Protein AF-A0A1B6H0F7-F1 (afdb_monomer_lite)

Radius of gyration: 14.83 Å; chains: 1; bounding box: 33×36×34 Å

Foldseek 3Di:
DVLPPCVPDDAAVQLVCVVVVHAAEDADQAACLAPVNLVNFDRDPDSQLQAPVSLVPDPDPVSPPCVPPHGSLCRLLPHPPNVRHPYYYYDDLLRQADQDDDPDNVDGHPYPVRGRSVVSNVVSVVVVD

Sequence (129 aa):
ENMKNESYHTSSILKWAQDAGKGTGIISTCTITDASPAATYAHSAYRKWQTDWDIKNDNHPRAINATGVKDIASQLIENSPGTEFKVILGGGWNAFLPNITHDDPTMKGGRSDGRDLIQEWKRSKENIN

Secondary structure (DSSP, 8-state):
-GGG-GGG----HHHHHHHTT---EEEEEEETTSHHHHTTT---S-TT--SHHHHHT--SGGGTT-TTPPPHHHHHHHSTTGGG-SEEEEE-GGGGSB----SSTT----BSS---HHHHHHHHHHTT-

pLDDT: mean 92.71, std 8.74, range [45.06, 98.56]

InterPro domains:
  IPR001952 Alkaline phosphatase [PF00245] (8-124)
  IPR001952 Alkaline phosphatase [PTHR11596] (6-127)
  IPR017850 Alkaline-phosphatase-like, core domain superfamily [G3DSA:3.40.720.10] (1-129)
  IPR017850 Alkaline-phosphatase-like, core domain superfamily [SSF53649] (7-124)

Structure (mmCIF, N/CA/C/O backbone):
data_AF-A0A1B6H0F7-F1
#
_entry.id   AF-A0A1B6H0F7-F1
#
loop_
_atom_site.group_PDB
_atom_site.id
_atom_site.type_symbol
_atom_site.label_atom_id
_atom_site.label_alt_id
_atom_site.label_comp_id
_atom_site.label_asym_id
_atom_site.label_entity_id
_atom_site.label_seq_id
_atom_site.pdbx_PDB_ins_code
_atom_site.Cartn_x
_atom_site.Cartn_y
_atom_site.Cartn_z
_atom_site.occupancy
_atom_site.B_iso_or_equiv
_atom_site.auth_seq_id
_atom_site.auth_comp_id
_atom_site.auth_asym_id
_atom_site.auth_atom_id
_atom_site.pdbx_PDB_model_num
ATOM 1 N N . GLU A 1 1 ? -8.157 -13.603 -14.241 1.00 57.03 1 GLU A N 1
ATOM 2 C CA . GLU A 1 1 ? -9.541 -13.993 -13.868 1.00 57.03 1 GLU A CA 1
ATOM 3 C C . GLU A 1 1 ? -9.680 -14.353 -12.392 1.00 57.03 1 GLU A C 1
ATOM 5 O O . GLU A 1 1 ? -10.411 -13.655 -11.707 1.00 57.03 1 GLU A O 1
ATOM 10 N N . ASN A 1 2 ? -8.928 -15.328 -11.863 1.00 75.62 2 ASN A N 1
ATOM 11 C CA . ASN A 1 2 ? -9.084 -15.796 -10.471 1.00 75.62 2 ASN A CA 1
ATOM 12 C C . ASN A 1 2 ? -9.043 -14.701 -9.396 1.00 75.62 2 ASN A C 1
ATOM 14 O O . ASN A 1 2 ? -9.866 -14.716 -8.494 1.00 75.62 2 ASN A O 1
ATOM 18 N N . MET A 1 3 ? -8.136 -13.724 -9.494 1.00 86.38 3 MET A N 1
ATOM 19 C CA . MET A 1 3 ? -8.036 -12.669 -8.478 1.00 86.38 3 MET A CA 1
ATOM 20 C C . MET A 1 3 ? -9.278 -11.763 -8.416 1.00 86.38 3 MET A C 1
ATOM 22 O O . MET A 1 3 ? -9.555 -11.188 -7.372 1.00 86.38 3 MET A O 1
ATOM 26 N N . LYS A 1 4 ? -10.040 -11.638 -9.507 1.00 85.56 4 LYS A N 1
ATOM 27 C CA . LYS A 1 4 ? -11.274 -10.839 -9.525 1.00 85.56 4 LYS A CA 1
ATOM 28 C C . LYS A 1 4 ? -12.471 -11.581 -8.939 1.00 85.56 4 LYS A C 1
ATOM 30 O O . LYS A 1 4 ? -13.485 -10.955 -8.667 1.00 85.56 4 LYS A O 1
ATOM 35 N N . ASN A 1 5 ? -12.379 -12.903 -8.808 1.00 90.19 5 ASN A N 1
ATOM 36 C CA . ASN A 1 5 ? -13.464 -13.691 -8.260 1.00 90.19 5 ASN A CA 1
ATOM 37 C C . ASN A 1 5 ? -13.436 -13.609 -6.729 1.00 90.19 5 ASN A C 1
ATOM 39 O O . ASN A 1 5 ? -12.594 -14.232 -6.080 1.00 90.19 5 ASN A O 1
ATOM 43 N N . GLU A 1 6 ? -14.382 -12.861 -6.168 1.00 91.06 6 GLU A N 1
ATOM 44 C CA . GLU A 1 6 ? -14.528 -12.659 -4.725 1.00 91.06 6 GLU A CA 1
ATOM 45 C C . GLU A 1 6 ? -14.795 -13.966 -3.964 1.00 91.06 6 GLU A C 1
ATOM 47 O O . GLU A 1 6 ? -14.452 -14.064 -2.790 1.00 91.06 6 GLU A O 1
ATOM 52 N N . SER A 1 7 ? -15.303 -15.022 -4.621 1.00 94.50 7 SER A N 1
ATOM 53 C CA . SER A 1 7 ? -15.498 -16.329 -3.972 1.00 94.50 7 SER A CA 1
ATOM 54 C C . SER A 1 7 ? -14.189 -16.984 -3.517 1.00 94.50 7 SER A C 1
ATOM 56 O O . SER A 1 7 ? -14.218 -17.935 -2.740 1.00 94.50 7 SER A O 1
ATOM 58 N N . TYR A 1 8 ? -13.043 -16.528 -4.034 1.00 93.56 8 TYR A N 1
ATOM 59 C CA . TYR A 1 8 ? -11.715 -16.993 -3.630 1.00 93.56 8 TYR A CA 1
ATOM 60 C C . TYR A 1 8 ? -11.044 -16.071 -2.605 1.00 93.56 8 TYR A C 1
ATOM 62 O O . TYR A 1 8 ? -9.928 -16.357 -2.169 1.00 93.56 8 TYR A O 1
ATOM 70 N N . HIS A 1 9 ? -11.675 -14.955 -2.235 1.00 95.38 9 HIS A N 1
ATOM 71 C CA . HIS A 1 9 ? -11.116 -14.019 -1.266 1.00 95.38 9 HIS A CA 1
ATOM 72 C C . HIS A 1 9 ? -11.354 -14.516 0.157 1.00 95.38 9 HIS A C 1
ATOM 74 O O . HIS A 1 9 ? -12.430 -14.989 0.513 1.00 95.38 9 HIS A O 1
ATOM 80 N N . THR A 1 10 ? -10.332 -14.382 0.995 1.00 96.56 10 THR A N 1
ATOM 81 C CA . THR A 1 10 ? -10.410 -14.676 2.428 1.00 96.56 10 THR A CA 1
ATOM 82 C C . THR A 1 10 ? -10.423 -13.378 3.213 1.00 96.56 10 THR A C 1
ATOM 84 O O . THR A 1 10 ? -9.578 -12.518 2.975 1.00 96.56 10 THR A O 1
ATOM 87 N N . SER A 1 11 ? -11.314 -13.238 4.188 1.00 96.50 11 SER A N 1
ATOM 88 C CA . SER A 1 11 ? -11.370 -12.034 5.021 1.00 96.50 11 SER A CA 1
ATOM 89 C C . SER A 1 11 ? -10.221 -11.970 6.031 1.00 96.50 11 SER A C 1
ATOM 91 O O . SER A 1 11 ? -9.840 -12.979 6.624 1.00 96.50 11 SER A O 1
ATOM 93 N N . SER A 1 12 ? -9.697 -10.766 6.267 1.00 97.94 12 SER A N 1
ATOM 94 C CA . SER A 1 12 ? -8.741 -10.508 7.345 1.00 97.94 12 SER A CA 1
ATOM 95 C C . SER A 1 12 ? -9.457 -10.239 8.674 1.00 97.94 12 SER A C 1
ATOM 97 O O . SER A 1 12 ? -10.620 -9.831 8.707 1.00 97.94 12 SER A O 1
ATOM 99 N N . ILE A 1 13 ? -8.735 -10.369 9.790 1.00 98.19 13 ILE A N 1
ATOM 100 C CA . ILE A 1 13 ? -9.262 -9.982 11.108 1.00 98.19 13 ILE A CA 1
ATOM 101 C C . ILE A 1 13 ? -9.600 -8.485 11.189 1.00 98.19 13 ILE A C 1
ATOM 103 O O . ILE A 1 13 ? -10.515 -8.098 11.911 1.00 98.19 13 ILE A O 1
ATOM 107 N N . LEU A 1 14 ? -8.898 -7.633 10.431 1.00 98.31 14 LEU A N 1
ATOM 108 C CA . LEU A 1 14 ? -9.183 -6.199 10.389 1.00 98.31 14 LEU A CA 1
ATOM 109 C C . LEU A 1 14 ? -10.494 -5.915 9.648 1.00 98.31 14 LEU A C 1
ATOM 111 O O . LEU A 1 14 ? -11.244 -5.045 10.084 1.00 98.31 14 LEU A O 1
ATOM 115 N N . LYS A 1 15 ? -10.830 -6.702 8.618 1.00 98.19 15 LYS A N 1
ATOM 116 C CA . LYS A 1 15 ? -12.161 -6.647 8.002 1.00 98.19 15 LYS A CA 1
ATOM 117 C C . LYS A 1 15 ? -13.253 -7.021 9.003 1.00 98.19 15 LYS A C 1
ATOM 119 O O . LYS A 1 15 ? -14.205 -6.268 9.163 1.00 98.19 15 LYS A O 1
ATOM 124 N N . TRP A 1 16 ? -13.078 -8.111 9.752 1.00 98.56 16 TRP A N 1
ATOM 125 C CA . TRP A 1 16 ? -14.041 -8.500 10.792 1.00 98.56 16 TRP A CA 1
ATOM 126 C C . TRP A 1 16 ? -14.173 -7.459 11.908 1.00 98.56 16 TRP A C 1
ATOM 128 O O . TRP A 1 16 ? -15.264 -7.237 12.427 1.00 98.56 16 TRP A O 1
ATOM 138 N N . ALA A 1 17 ? -13.078 -6.796 12.281 1.00 98.50 17 ALA A N 1
ATOM 139 C CA . ALA A 1 17 ? -13.113 -5.723 13.266 1.00 98.50 17 ALA A CA 1
ATOM 140 C C . ALA A 1 17 ? -13.925 -4.515 12.766 1.00 98.50 17 ALA A C 1
ATOM 142 O O . ALA A 1 17 ? -14.722 -3.975 13.533 1.00 98.50 17 ALA A O 1
ATOM 143 N N . GLN A 1 18 ? -13.771 -4.124 11.497 1.00 98.00 18 GLN A N 1
ATOM 144 C CA . GLN A 1 18 ? -14.581 -3.067 10.880 1.00 98.00 18 GLN A CA 1
ATOM 145 C C . GLN A 1 18 ? -16.056 -3.454 10.773 1.00 98.00 18 GLN A C 1
ATOM 147 O O . GLN A 1 18 ? -16.909 -2.651 11.139 1.00 98.00 18 GLN A O 1
ATOM 152 N N . ASP A 1 19 ? -16.354 -4.700 10.393 1.00 97.44 19 ASP A N 1
ATOM 153 C CA . ASP A 1 19 ? -17.728 -5.225 10.354 1.00 97.44 19 ASP A CA 1
ATOM 154 C C . ASP A 1 19 ? -18.400 -5.193 11.736 1.00 97.44 19 ASP A C 1
ATOM 156 O O . ASP A 1 19 ? -19.612 -5.025 11.848 1.00 97.44 19 ASP A O 1
ATOM 160 N N . ALA A 1 20 ? -17.604 -5.286 12.804 1.00 98.31 20 ALA A N 1
ATOM 161 C CA . ALA A 1 20 ? -18.039 -5.121 14.188 1.00 98.31 20 ALA A CA 1
ATOM 162 C C . ALA A 1 20 ? -18.013 -3.656 14.689 1.00 98.31 20 ALA A C 1
ATOM 164 O O . ALA A 1 20 ? -18.111 -3.422 15.897 1.00 98.31 20 ALA A O 1
ATOM 165 N N . GLY A 1 21 ? -17.830 -2.671 13.804 1.00 97.56 21 GLY A N 1
ATOM 166 C CA . GLY A 1 21 ? -17.816 -1.239 14.126 1.00 97.56 21 GLY A CA 1
ATOM 167 C C . GLY A 1 21 ? -16.560 -0.748 14.857 1.00 97.56 21 GLY A C 1
ATOM 168 O O . GLY A 1 21 ? -16.604 0.286 15.525 1.00 97.56 21 GLY A O 1
ATOM 169 N N . LYS A 1 22 ? -15.438 -1.480 14.794 1.00 98.31 22 LYS A N 1
ATOM 170 C CA . LYS A 1 22 ? -14.194 -1.126 15.501 1.00 98.31 22 LYS A CA 1
ATOM 171 C C . LYS A 1 22 ? -13.246 -0.302 14.630 1.00 98.31 22 LYS A C 1
ATOM 173 O O . LYS A 1 22 ? -13.121 -0.509 13.425 1.00 98.31 22 LYS A O 1
ATOM 178 N N . GLY A 1 23 ? -12.497 0.589 15.280 1.00 97.62 23 GLY A N 1
ATOM 179 C CA . GLY A 1 23 ? -11.365 1.278 14.663 1.00 97.62 23 GLY A CA 1
ATOM 180 C C . GLY A 1 23 ? -10.238 0.303 14.319 1.00 97.62 23 GLY A C 1
ATOM 181 O O . GLY A 1 23 ? -9.925 -0.601 15.091 1.00 97.62 23 GLY A O 1
ATOM 182 N N . THR A 1 24 ? -9.627 0.496 13.156 1.00 98.44 24 THR A N 1
ATOM 183 C CA . THR A 1 24 ? -8.588 -0.384 12.607 1.00 98.44 24 THR A CA 1
ATOM 184 C C . THR A 1 24 ? -7.459 0.428 11.989 1.00 98.44 24 THR A C 1
ATOM 186 O O . THR A 1 24 ? -7.651 1.574 11.580 1.00 98.44 24 THR A O 1
ATOM 189 N N . GLY A 1 25 ? -6.268 -0.158 11.933 1.00 98.06 25 GLY A N 1
ATOM 190 C CA . GLY A 1 25 ? -5.101 0.466 11.330 1.00 98.06 25 GLY A CA 1
ATOM 191 C C . GLY A 1 25 ? -3.912 -0.480 11.273 1.00 98.06 25 GLY A C 1
ATOM 192 O O . GLY A 1 25 ? -3.915 -1.538 11.905 1.00 98.06 25 GLY A O 1
ATOM 193 N N . ILE A 1 26 ? -2.903 -0.082 10.507 1.00 98.19 26 ILE A N 1
ATOM 194 C CA . ILE A 1 26 ? -1.677 -0.846 10.289 1.00 98.19 26 ILE A CA 1
ATOM 195 C C . ILE A 1 26 ? -0.450 0.025 10.540 1.00 98.19 26 ILE A C 1
ATOM 197 O O . ILE A 1 26 ? -0.403 1.194 10.153 1.00 98.19 26 ILE A O 1
ATOM 201 N N . ILE A 1 27 ? 0.551 -0.566 11.190 1.00 98.31 27 ILE A N 1
ATOM 202 C CA . ILE A 1 27 ? 1.855 0.047 11.439 1.00 98.31 27 ILE A CA 1
ATOM 203 C C . ILE A 1 27 ? 2.926 -0.980 11.075 1.00 98.31 27 ILE A C 1
ATOM 205 O O . ILE A 1 27 ? 2.848 -2.133 11.502 1.00 98.31 27 ILE A O 1
ATOM 209 N N . SER A 1 28 ? 3.913 -0.585 10.278 1.00 97.38 28 SER A N 1
ATOM 210 C CA . SER A 1 28 ? 5.022 -1.451 9.879 1.00 97.38 28 SER A CA 1
ATOM 211 C C . SER A 1 28 ? 6.312 -0.657 9.705 1.00 97.38 28 SER A C 1
ATOM 213 O O . SER A 1 28 ? 6.288 0.521 9.364 1.00 97.38 28 SER A O 1
ATOM 215 N N . THR A 1 29 ? 7.453 -1.315 9.900 1.00 97.62 29 THR A N 1
ATOM 216 C CA . THR A 1 29 ? 8.768 -0.789 9.506 1.00 97.62 29 THR A CA 1
ATOM 217 C C . THR A 1 29 ? 9.068 -1.022 8.022 1.00 97.62 29 THR A C 1
ATOM 219 O O . THR A 1 29 ? 9.984 -0.412 7.476 1.00 97.62 29 THR A O 1
ATOM 222 N N . CYS A 1 30 ? 8.304 -1.895 7.358 1.00 95.50 30 CYS A N 1
ATOM 223 C CA . CYS A 1 30 ? 8.413 -2.187 5.932 1.00 95.50 30 CYS A CA 1
ATOM 224 C C . CYS A 1 30 ? 7.563 -1.217 5.096 1.00 95.50 30 CYS A C 1
ATOM 226 O O . CYS A 1 30 ? 6.929 -0.292 5.614 1.00 95.50 30 CYS A O 1
ATOM 228 N N . THR A 1 31 ? 7.520 -1.439 3.780 1.00 96.94 31 THR A N 1
ATOM 229 C CA . THR A 1 31 ? 6.528 -0.777 2.931 1.00 96.94 31 THR A CA 1
ATOM 230 C C . THR A 1 31 ? 5.124 -1.258 3.296 1.00 96.94 31 THR A C 1
ATOM 232 O O . THR A 1 31 ? 4.910 -2.443 3.548 1.00 96.94 31 THR A O 1
ATOM 235 N N . ILE A 1 32 ? 4.144 -0.354 3.315 1.00 98.06 32 ILE A N 1
ATOM 236 C CA . ILE A 1 32 ? 2.744 -0.706 3.627 1.00 98.06 32 ILE A CA 1
ATOM 237 C C . ILE A 1 32 ? 2.122 -1.655 2.584 1.00 98.06 32 ILE A C 1
ATOM 239 O O . ILE A 1 32 ? 1.153 -2.364 2.861 1.00 98.06 32 ILE A O 1
ATOM 243 N N . THR A 1 33 ? 2.705 -1.703 1.391 1.00 98.31 33 THR A N 1
ATOM 244 C CA . THR A 1 33 ? 2.354 -2.611 0.296 1.00 98.31 33 THR A CA 1
ATOM 245 C C . THR A 1 33 ? 3.085 -3.955 0.356 1.00 98.31 33 THR A C 1
ATOM 247 O O . THR A 1 33 ? 2.846 -4.807 -0.499 1.00 98.31 33 THR A O 1
ATOM 250 N N . ASP A 1 34 ? 3.981 -4.177 1.327 1.00 98.06 34 ASP A N 1
ATOM 251 C CA . ASP A 1 34 ? 4.635 -5.476 1.493 1.00 98.06 34 ASP A CA 1
ATOM 252 C C . ASP A 1 34 ? 3.648 -6.545 1.986 1.00 98.06 34 ASP A C 1
ATOM 254 O O . ASP A 1 34 ? 2.583 -6.243 2.519 1.00 98.06 34 ASP A O 1
ATOM 258 N N . ALA A 1 35 ? 3.999 -7.822 1.828 1.00 97.94 35 ALA A N 1
ATOM 259 C CA . ALA A 1 35 ? 3.059 -8.925 2.042 1.00 97.94 35 ALA A CA 1
ATOM 260 C C . ALA A 1 35 ? 2.412 -8.947 3.436 1.00 97.94 35 ALA A C 1
ATOM 262 O O . ALA A 1 35 ? 1.216 -9.203 3.535 1.00 97.94 35 ALA A O 1
ATOM 263 N N . SER A 1 36 ? 3.178 -8.680 4.498 1.00 97.75 36 SER A N 1
ATOM 264 C CA . SER A 1 36 ? 2.666 -8.726 5.873 1.00 97.75 36 SER A CA 1
ATOM 265 C C . SER A 1 36 ? 1.584 -7.667 6.140 1.00 97.75 36 SER A C 1
ATOM 267 O O . SER A 1 36 ? 0.493 -8.053 6.559 1.00 97.75 36 SER A O 1
ATOM 269 N N . PRO A 1 37 ? 1.804 -6.359 5.881 1.00 98.25 37 PRO A N 1
ATOM 270 C CA . PRO A 1 37 ? 0.726 -5.375 5.984 1.00 98.25 37 PRO A CA 1
ATOM 271 C C . PRO A 1 37 ? -0.369 -5.587 4.929 1.00 98.25 37 PRO A C 1
ATOM 273 O O . PRO A 1 37 ? -1.548 -5.486 5.268 1.00 98.25 37 PRO A O 1
ATOM 276 N N . ALA A 1 38 ? -0.024 -5.951 3.688 1.00 98.38 38 ALA A N 1
ATOM 277 C CA . ALA A 1 38 ? -0.991 -6.184 2.612 1.00 98.38 38 ALA A CA 1
ATOM 278 C C . ALA A 1 38 ? -1.990 -7.304 2.924 1.00 98.38 38 ALA A C 1
ATOM 280 O O . ALA A 1 38 ? -3.162 -7.173 2.584 1.00 98.38 38 ALA A O 1
ATOM 281 N N . ALA A 1 39 ? -1.581 -8.357 3.637 1.00 97.94 39 ALA A N 1
ATOM 282 C CA . ALA A 1 39 ? -2.467 -9.452 4.049 1.00 97.94 39 ALA A CA 1
ATOM 283 C C . ALA A 1 39 ? -3.665 -8.990 4.899 1.00 97.94 39 ALA A C 1
ATOM 285 O O . ALA A 1 39 ? -4.641 -9.721 5.062 1.00 97.94 39 ALA A O 1
ATOM 286 N N . THR A 1 40 ? -3.608 -7.776 5.449 1.00 98.06 40 THR A N 1
ATOM 287 C CA . THR A 1 40 ? -4.707 -7.214 6.230 1.00 98.06 40 THR A CA 1
ATOM 288 C C . THR A 1 40 ? -5.807 -6.570 5.391 1.00 98.06 40 THR A C 1
ATOM 290 O O . THR A 1 40 ? -6.910 -6.404 5.912 1.00 98.06 40 THR A O 1
ATOM 293 N N . TYR A 1 41 ? -5.544 -6.218 4.128 1.00 98.19 41 TYR A N 1
ATOM 294 C CA . TYR A 1 41 ? -6.491 -5.460 3.301 1.00 98.19 41 TYR A CA 1
ATOM 295 C C . TYR A 1 41 ? -6.578 -5.881 1.832 1.00 98.19 41 TYR A C 1
ATOM 297 O O . TYR A 1 41 ? -7.598 -5.625 1.204 1.00 98.19 41 TYR A O 1
ATOM 305 N N . ALA A 1 42 ? -5.534 -6.482 1.268 1.00 98.12 42 ALA A N 1
ATOM 306 C CA . ALA A 1 42 ? -5.460 -6.788 -0.150 1.00 98.12 42 ALA A CA 1
ATOM 307 C C . ALA A 1 42 ? -5.736 -8.266 -0.431 1.00 98.12 42 ALA A C 1
ATOM 309 O O . ALA A 1 42 ? -5.320 -9.165 0.303 1.00 98.12 42 ALA A O 1
ATOM 310 N N . HIS A 1 43 ? -6.340 -8.516 -1.585 1.00 96.88 43 HIS A N 1
ATOM 311 C CA . HIS A 1 43 ? -6.414 -9.823 -2.215 1.00 96.88 43 HIS A CA 1
ATOM 312 C C . HIS A 1 43 ? -5.549 -9.770 -3.468 1.00 96.88 43 HIS A C 1
ATOM 314 O O . HIS A 1 43 ? -5.850 -9.032 -4.398 1.00 96.88 43 HIS A O 1
ATOM 320 N N . SER A 1 44 ? -4.437 -10.504 -3.500 1.00 95.31 44 SER A N 1
ATOM 321 C CA . SER A 1 44 ? -3.528 -10.503 -4.651 1.00 95.31 44 SER A CA 1
ATOM 322 C C . SER A 1 44 ? -3.029 -11.904 -4.968 1.00 95.31 44 SER A C 1
ATOM 324 O O . SER A 1 44 ? -2.643 -12.651 -4.072 1.00 95.31 44 SER A O 1
ATOM 326 N N . ALA A 1 45 ? -2.991 -12.248 -6.257 1.00 93.94 45 ALA A N 1
ATOM 327 C CA . ALA A 1 45 ? -2.396 -13.499 -6.725 1.00 93.94 45 ALA A CA 1
ATOM 328 C C . ALA A 1 45 ? -0.858 -13.488 -6.650 1.00 93.94 45 ALA A C 1
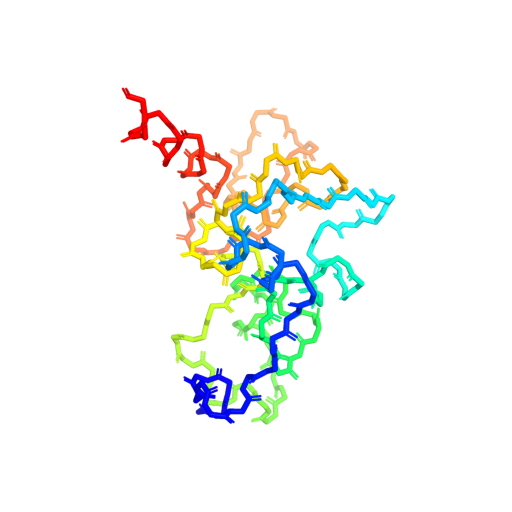ATOM 330 O O . ALA A 1 45 ? -0.228 -14.545 -6.713 1.00 93.94 45 ALA A O 1
ATOM 331 N N . TYR A 1 46 ? -0.236 -12.309 -6.530 1.00 95.75 46 TYR A N 1
ATOM 332 C CA . TYR A 1 46 ? 1.212 -12.181 -6.438 1.00 95.75 46 TYR A CA 1
ATOM 333 C C . TYR A 1 46 ? 1.629 -11.016 -5.540 1.00 95.75 46 TYR A C 1
ATOM 335 O O . TYR A 1 46 ? 1.341 -9.853 -5.812 1.00 95.75 46 TYR A O 1
ATOM 343 N N . ARG A 1 47 ? 2.392 -11.320 -4.482 1.00 97.00 47 ARG A N 1
ATOM 344 C CA . ARG A 1 47 ? 2.808 -10.336 -3.463 1.00 97.00 47 ARG A CA 1
ATOM 345 C C . ARG A 1 47 ? 3.630 -9.155 -3.995 1.00 97.00 47 ARG A C 1
ATOM 347 O O . ARG A 1 47 ? 3.778 -8.168 -3.287 1.00 97.00 47 ARG A O 1
ATOM 354 N N . LYS A 1 48 ? 4.230 -9.273 -5.189 1.00 97.06 48 LYS A N 1
ATOM 355 C CA . LYS A 1 48 ? 5.022 -8.184 -5.786 1.00 97.06 48 LYS A CA 1
ATOM 356 C C . LYS A 1 48 ? 4.201 -7.242 -6.663 1.00 97.06 48 LYS A C 1
ATOM 358 O O . LYS A 1 48 ? 4.770 -6.278 -7.140 1.00 97.06 48 LYS A O 1
ATOM 363 N N . TRP A 1 49 ? 2.905 -7.482 -6.866 1.00 97.44 49 TRP A N 1
ATOM 364 C CA . TRP A 1 49 ? 2.012 -6.534 -7.543 1.00 97.44 49 TRP A CA 1
ATOM 365 C C . TRP A 1 49 ? 1.665 -5.356 -6.622 1.00 97.44 49 TRP A C 1
ATOM 367 O O . TRP A 1 49 ? 0.511 -5.171 -6.239 1.00 97.44 49 TRP A O 1
ATOM 377 N N . GLN A 1 50 ? 2.689 -4.614 -6.193 1.00 97.88 50 GLN A N 1
ATOM 378 C CA . GLN A 1 50 ? 2.549 -3.504 -5.252 1.00 97.88 50 GLN A CA 1
ATOM 379 C C . GLN A 1 50 ? 2.013 -2.245 -5.935 1.00 97.88 50 GLN A C 1
ATOM 381 O O . GLN A 1 50 ? 1.276 -1.491 -5.307 1.00 97.88 50 GLN A O 1
ATOM 386 N N . THR A 1 51 ? 2.341 -2.069 -7.214 1.00 97.75 51 THR A N 1
ATOM 387 C CA . THR A 1 51 ? 1.913 -0.978 -8.096 1.00 97.75 51 THR A CA 1
ATOM 388 C C . THR A 1 51 ? 1.313 -1.510 -9.397 1.00 97.75 51 THR A C 1
ATOM 390 O O . THR A 1 51 ? 1.490 -2.678 -9.756 1.00 97.75 51 THR A O 1
ATOM 393 N N . ASP A 1 52 ? 0.626 -0.645 -10.144 1.00 96.38 52 ASP A N 1
ATOM 394 C CA . ASP A 1 52 ? 0.094 -0.975 -11.469 1.00 96.38 52 ASP A CA 1
ATOM 395 C C . ASP A 1 52 ? 1.215 -1.354 -12.458 1.00 96.38 52 ASP A C 1
ATOM 397 O O . ASP A 1 52 ? 1.045 -2.234 -13.306 1.00 96.38 52 ASP A O 1
ATOM 401 N N . TRP A 1 53 ? 2.387 -0.726 -12.317 1.00 95.62 53 TRP A N 1
ATOM 402 C CA . TRP A 1 53 ? 3.575 -1.025 -13.110 1.00 95.62 53 TRP A CA 1
ATOM 403 C C . TRP A 1 53 ? 4.093 -2.448 -12.870 1.00 95.62 53 TRP A C 1
ATOM 405 O O . TRP A 1 53 ? 4.486 -3.116 -13.828 1.00 95.62 53 TRP A O 1
ATOM 415 N N . ASP A 1 54 ? 4.044 -2.947 -11.631 1.00 96.12 54 ASP A N 1
ATOM 416 C CA . ASP A 1 54 ? 4.466 -4.316 -11.305 1.00 96.12 54 ASP A CA 1
ATOM 417 C C . ASP A 1 54 ? 3.603 -5.372 -12.004 1.00 96.12 54 ASP A C 1
ATOM 419 O O . ASP A 1 54 ? 4.111 -6.416 -12.405 1.00 96.12 54 ASP A O 1
ATOM 423 N N . ILE A 1 55 ? 2.302 -5.103 -12.166 1.00 95.25 55 ILE A N 1
ATOM 424 C CA . ILE A 1 55 ? 1.390 -5.983 -12.910 1.00 95.25 55 ILE A CA 1
ATOM 425 C C . ILE A 1 55 ? 1.714 -5.919 -14.403 1.00 95.25 55 ILE A C 1
ATOM 427 O O . ILE A 1 55 ? 1.853 -6.959 -15.044 1.00 95.25 55 ILE A O 1
ATOM 431 N N . LYS A 1 56 ? 1.861 -4.705 -14.955 1.00 93.44 56 LYS A N 1
ATOM 432 C CA . LYS A 1 56 ? 2.139 -4.484 -16.387 1.00 93.44 56 LYS A CA 1
ATOM 433 C C . LYS A 1 56 ? 3.439 -5.148 -16.849 1.00 93.44 56 LYS A C 1
ATOM 435 O O . LYS A 1 56 ? 3.514 -5.582 -17.992 1.00 93.44 56 LYS A O 1
ATOM 440 N N . ASN A 1 57 ? 4.444 -5.226 -15.976 1.00 94.31 57 ASN A N 1
ATOM 441 C CA . ASN A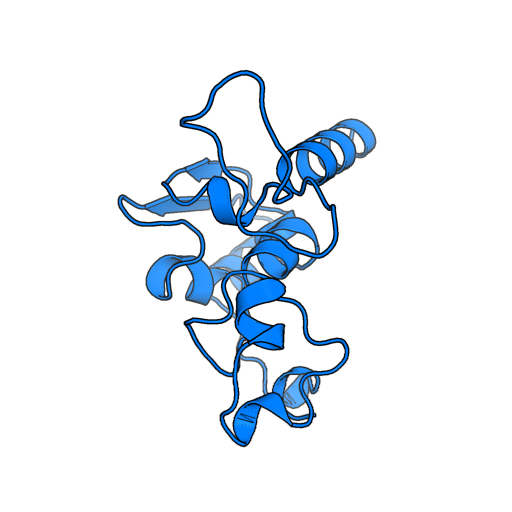 1 57 ? 5.759 -5.793 -16.291 1.00 94.31 57 ASN A CA 1
ATOM 442 C C . ASN A 1 57 ? 5.932 -7.250 -15.833 1.00 94.31 57 ASN A C 1
ATOM 444 O O . ASN A 1 57 ? 7.034 -7.798 -15.915 1.00 94.31 57 ASN A O 1
ATOM 448 N N . ASP A 1 58 ? 4.874 -7.898 -15.343 1.00 94.81 58 ASP A N 1
ATOM 449 C CA . ASP A 1 58 ? 4.936 -9.307 -14.976 1.00 94.81 58 ASP A CA 1
ATOM 450 C C . ASP A 1 58 ? 4.749 -10.203 -16.209 1.00 94.81 58 ASP A C 1
ATOM 452 O O . ASP A 1 58 ? 3.642 -10.405 -16.695 1.00 94.81 58 ASP A O 1
ATOM 456 N N . ASN A 1 59 ? 5.841 -10.792 -16.697 1.00 93.44 59 ASN A N 1
ATOM 457 C CA . ASN A 1 59 ? 5.822 -11.697 -17.854 1.00 93.44 59 ASN A CA 1
ATOM 458 C C . ASN A 1 59 ? 5.440 -13.149 -17.501 1.00 93.44 59 ASN A C 1
ATOM 460 O O . ASN A 1 59 ? 5.496 -14.036 -18.354 1.00 93.44 59 ASN A O 1
ATOM 464 N N . HIS A 1 60 ? 5.102 -13.444 -16.244 1.00 93.38 60 HIS A N 1
ATOM 465 C CA . HIS A 1 60 ? 4.723 -14.794 -15.836 1.00 93.38 60 HIS A CA 1
ATOM 466 C C . HIS A 1 60 ? 3.289 -15.133 -16.287 1.00 93.38 60 HIS A C 1
ATOM 468 O O . HIS A 1 60 ? 2.420 -14.262 -16.247 1.00 93.38 60 HIS A O 1
ATOM 474 N N . PRO A 1 61 ? 2.954 -16.411 -16.571 1.00 90.31 61 PRO A N 1
ATOM 475 C CA . PRO A 1 61 ? 1.603 -16.822 -16.978 1.00 90.31 61 PRO A CA 1
ATOM 476 C C . PRO A 1 61 ? 0.448 -16.368 -16.069 1.00 90.31 61 PRO A C 1
ATOM 478 O O . PRO A 1 61 ? -0.692 -16.245 -16.508 1.00 90.31 61 PRO A O 1
ATOM 481 N N . A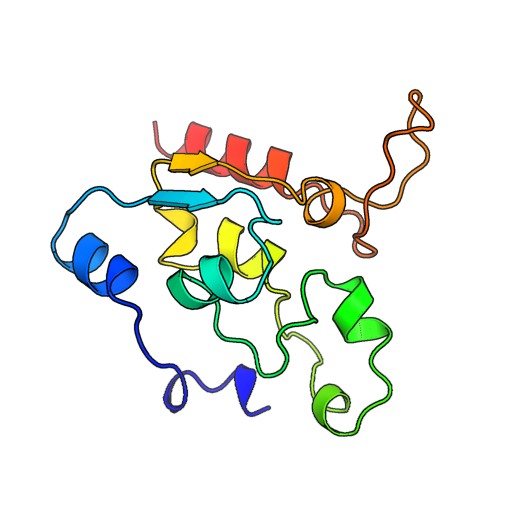RG A 1 62 ? 0.744 -16.062 -14.799 1.00 88.38 62 ARG A N 1
ATOM 482 C CA . ARG A 1 62 ? -0.228 -15.536 -13.822 1.00 88.38 62 ARG A CA 1
ATOM 483 C C . ARG A 1 62 ? -0.772 -14.151 -14.205 1.00 88.38 62 ARG A C 1
ATOM 485 O O . ARG A 1 62 ? -1.867 -13.802 -13.776 1.00 88.38 62 ARG A O 1
ATOM 492 N N . ALA A 1 63 ? -0.019 -13.386 -14.996 1.00 88.88 63 ALA A N 1
ATOM 493 C CA . ALA A 1 63 ? -0.346 -12.027 -15.411 1.00 88.88 63 ALA A CA 1
ATOM 494 C C . ALA A 1 63 ? -1.113 -11.954 -16.744 1.00 88.88 63 ALA A C 1
ATOM 496 O O . ALA A 1 63 ? -1.710 -10.920 -17.030 1.00 88.88 63 ALA A O 1
ATOM 497 N N . ILE A 1 64 ? -1.172 -13.049 -17.522 1.00 84.12 64 ILE A N 1
ATOM 498 C CA . ILE A 1 64 ? -1.825 -13.098 -18.850 1.00 84.12 64 ILE A CA 1
ATOM 499 C C . ILE A 1 64 ? -3.262 -12.552 -18.795 1.00 84.12 64 ILE A C 1
ATOM 501 O O . ILE A 1 64 ? -3.683 -11.820 -19.682 1.00 84.12 64 ILE A O 1
ATOM 505 N N . ASN A 1 65 ? -3.986 -12.842 -17.709 1.00 82.06 65 ASN A N 1
ATOM 506 C CA . ASN A 1 65 ? -5.372 -12.413 -17.496 1.00 82.06 65 ASN A CA 1
ATOM 507 C C . ASN A 1 65 ? -5.513 -11.414 -16.329 1.00 82.06 65 ASN A C 1
ATOM 509 O O . ASN A 1 65 ? -6.500 -11.471 -15.581 1.00 82.06 65 ASN A O 1
ATOM 513 N N . ALA A 1 66 ? -4.510 -10.549 -16.127 1.00 84.31 66 ALA A N 1
ATOM 514 C CA . ALA A 1 66 ? -4.495 -9.518 -15.083 1.00 84.31 66 ALA A CA 1
ATOM 515 C C . ALA A 1 66 ? -5.090 -8.168 -15.533 1.00 84.31 66 ALA A C 1
ATOM 517 O O . ALA A 1 66 ? -5.070 -7.198 -14.781 1.00 84.31 66 ALA A O 1
ATOM 518 N N . THR A 1 67 ? -5.676 -8.076 -16.728 1.00 85.38 67 THR A N 1
ATOM 519 C CA . THR A 1 67 ? -6.384 -6.865 -17.172 1.00 85.38 67 THR A CA 1
ATOM 520 C C . THR A 1 67 ? -7.436 -6.454 -16.145 1.00 85.38 67 THR A C 1
ATOM 522 O O . THR A 1 67 ? -8.287 -7.266 -15.797 1.00 85.38 67 THR A O 1
ATOM 525 N N . GLY A 1 68 ? -7.412 -5.212 -15.652 1.00 85.62 68 GLY A N 1
ATOM 526 C CA . GLY A 1 68 ? -8.375 -4.697 -14.665 1.00 85.62 68 GLY A CA 1
ATOM 527 C C . GLY A 1 68 ? -8.228 -5.261 -13.245 1.00 85.62 68 GLY A C 1
ATOM 528 O O . GLY A 1 68 ? -9.144 -5.119 -12.440 1.00 85.62 68 GLY A O 1
ATOM 529 N N . VAL A 1 69 ? 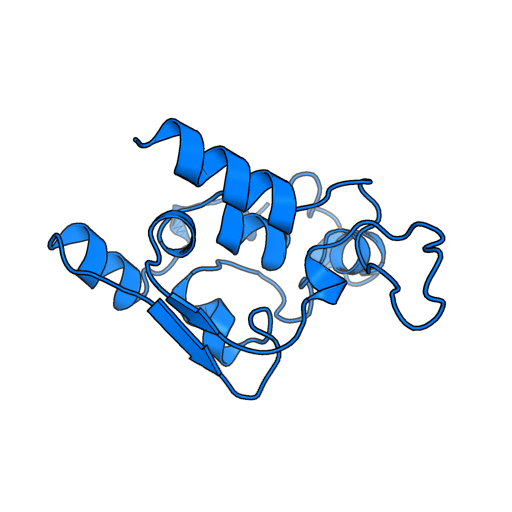-7.127 -5.950 -12.940 1.00 92.75 69 VAL A N 1
ATOM 530 C CA . VAL A 1 69 ? -6.729 -6.270 -11.564 1.00 92.75 69 VAL A CA 1
ATOM 531 C C . VAL A 1 69 ? -6.146 -5.012 -10.913 1.00 92.75 69 VAL A C 1
ATOM 533 O O . VAL A 1 69 ? -5.317 -4.339 -11.518 1.00 92.75 69 VAL A O 1
ATOM 536 N N . LYS A 1 70 ? -6.577 -4.702 -9.684 1.00 95.44 70 LYS A N 1
ATOM 537 C CA . LYS A 1 70 ? -6.014 -3.605 -8.883 1.00 95.44 70 LYS A CA 1
ATOM 538 C C . LYS A 1 70 ? -4.729 -4.055 -8.189 1.00 95.44 70 LYS A C 1
ATOM 540 O O . LYS A 1 70 ? -4.719 -5.109 -7.547 1.00 95.44 70 LYS A O 1
ATOM 545 N N . ASP A 1 71 ? -3.681 -3.243 -8.264 1.00 97.50 71 ASP A N 1
ATOM 546 C CA . ASP A 1 71 ? -2.471 -3.434 -7.464 1.00 97.50 71 ASP A CA 1
ATOM 547 C C . ASP A 1 71 ? -2.730 -3.246 -5.963 1.00 97.50 71 ASP A C 1
ATOM 549 O O . ASP A 1 71 ? -3.764 -2.711 -5.555 1.00 97.50 71 ASP A O 1
ATOM 553 N N . ILE A 1 72 ? -1.799 -3.716 -5.129 1.00 98.50 72 ILE A N 1
ATOM 554 C CA . ILE A 1 72 ? -1.939 -3.664 -3.668 1.00 98.50 72 ILE A CA 1
ATOM 555 C C . ILE A 1 72 ? -2.115 -2.213 -3.185 1.00 98.50 72 ILE A C 1
ATOM 557 O O . ILE A 1 72 ? -2.979 -1.974 -2.342 1.00 98.50 72 ILE A O 1
ATOM 561 N N . ALA A 1 73 ? -1.378 -1.235 -3.727 1.00 98.44 73 ALA A N 1
ATOM 562 C CA . ALA A 1 73 ? -1.533 0.165 -3.324 1.00 98.44 73 ALA A CA 1
ATOM 563 C C . ALA A 1 73 ? -2.932 0.711 -3.655 1.00 98.44 73 ALA A C 1
ATOM 565 O O . ALA A 1 73 ? -3.563 1.333 -2.799 1.00 98.44 73 ALA A O 1
ATOM 566 N N . SER A 1 74 ? -3.463 0.421 -4.846 1.00 98.06 74 SER A N 1
ATOM 567 C CA . SER A 1 74 ? -4.843 0.776 -5.206 1.00 98.06 74 SER A CA 1
ATOM 568 C C . SER A 1 74 ? -5.876 0.120 -4.290 1.00 98.06 74 SER A C 1
ATOM 570 O O . SER A 1 74 ? -6.822 0.779 -3.867 1.00 98.06 74 SER A O 1
ATOM 572 N N . GLN A 1 75 ? -5.702 -1.154 -3.927 1.00 98.12 75 GLN A N 1
ATOM 573 C CA . GLN A 1 75 ? -6.633 -1.834 -3.017 1.00 98.12 75 GLN A CA 1
ATOM 574 C C . GLN A 1 75 ? -6.679 -1.189 -1.626 1.00 98.12 75 GLN A C 1
ATOM 576 O O . GLN A 1 75 ? -7.759 -1.114 -1.047 1.00 98.12 75 GLN A O 1
ATOM 581 N N . LEU A 1 76 ? -5.554 -0.678 -1.110 1.00 98.19 76 LEU A N 1
ATOM 582 C CA . LEU A 1 76 ? -5.524 0.029 0.177 1.00 98.19 76 LEU A CA 1
ATOM 583 C C . LEU A 1 76 ? -6.419 1.276 0.180 1.00 98.19 76 LEU A C 1
ATOM 585 O O . LEU A 1 76 ? -7.066 1.571 1.180 1.00 98.19 76 LEU A O 1
ATOM 589 N N . ILE A 1 77 ? -6.426 2.014 -0.930 1.00 97.31 77 ILE A N 1
ATOM 590 C CA . ILE A 1 77 ? -7.070 3.329 -1.037 1.00 97.31 77 ILE A CA 1
ATOM 591 C C . ILE A 1 77 ? -8.508 3.228 -1.550 1.00 97.31 77 ILE A C 1
ATOM 593 O O . ILE A 1 77 ? -9.307 4.117 -1.273 1.00 97.31 77 ILE A O 1
ATOM 597 N N . GLU A 1 78 ? -8.857 2.152 -2.260 1.00 95.50 78 GLU A N 1
ATOM 598 C CA . GLU A 1 78 ? -10.149 2.021 -2.945 1.00 95.50 78 GLU A CA 1
ATOM 599 C C . GLU A 1 78 ? -11.076 0.940 -2.379 1.00 95.50 78 GLU A C 1
ATOM 601 O O . GLU A 1 78 ? -12.280 1.001 -2.627 1.00 95.50 78 GLU A O 1
ATOM 606 N N . ASN A 1 79 ? -10.556 -0.056 -1.652 1.00 95.19 79 ASN A N 1
ATOM 607 C CA . ASN A 1 79 ? -11.348 -1.196 -1.189 1.00 95.19 79 ASN A CA 1
ATOM 608 C C . ASN A 1 79 ? -11.371 -1.302 0.347 1.00 95.19 79 ASN A C 1
ATOM 610 O O . ASN A 1 79 ? -10.387 -1.008 1.027 1.00 95.19 79 ASN A O 1
ATOM 614 N N . SER A 1 80 ? -12.475 -1.820 0.896 1.00 94.56 80 SER A N 1
ATOM 615 C CA . SER A 1 80 ? -12.532 -2.272 2.293 1.00 94.56 80 SER A CA 1
ATOM 616 C C . SER A 1 80 ? -11.695 -3.554 2.461 1.00 94.56 80 SER A C 1
ATOM 618 O O . SER A 1 80 ? -11.732 -4.411 1.576 1.00 94.56 80 SER A O 1
ATOM 620 N N . PRO A 1 81 ? -10.944 -3.720 3.567 1.00 97.31 81 PRO A N 1
ATOM 621 C CA . PRO A 1 81 ? -10.922 -2.856 4.749 1.00 97.31 81 PRO A CA 1
ATOM 622 C C . PRO A 1 81 ? -9.978 -1.650 4.673 1.00 97.31 81 PRO A C 1
ATOM 624 O O . PRO A 1 81 ? -10.047 -0.770 5.530 1.00 97.31 81 PRO A O 1
ATOM 627 N N . GLY A 1 82 ? -9.106 -1.581 3.665 1.00 96.94 82 GLY A N 1
ATOM 628 C CA . GLY A 1 82 ? -8.097 -0.525 3.541 1.00 96.94 82 GLY A CA 1
ATOM 629 C C . GLY A 1 82 ? -8.692 0.878 3.633 1.00 96.94 82 GLY A C 1
ATOM 630 O O . GLY A 1 82 ? -8.217 1.697 4.421 1.00 96.94 82 GLY A O 1
ATOM 631 N N . THR A 1 83 ? -9.816 1.098 2.942 1.00 95.50 83 THR A N 1
ATOM 632 C CA . THR A 1 83 ? -10.526 2.378 2.898 1.00 95.50 83 THR A CA 1
ATOM 633 C C . THR A 1 83 ? -10.991 2.914 4.233 1.00 95.50 83 THR A C 1
ATOM 635 O O . THR A 1 83 ? -11.184 4.119 4.358 1.00 95.50 83 THR A O 1
ATOM 638 N N . GLU A 1 84 ? -11.158 2.078 5.245 1.00 95.75 84 GLU A N 1
ATOM 639 C CA . GLU A 1 84 ? -11.711 2.498 6.532 1.00 95.75 84 GLU A CA 1
ATOM 640 C C . GLU A 1 84 ? -10.668 2.538 7.651 1.00 95.75 84 GLU A C 1
ATOM 642 O O . GLU A 1 84 ? -10.988 2.905 8.789 1.00 95.75 84 GLU A O 1
ATOM 647 N N . PHE A 1 85 ? -9.405 2.236 7.331 1.00 97.44 85 PHE A N 1
ATOM 648 C CA . PHE A 1 85 ? -8.309 2.373 8.278 1.00 97.44 85 PHE A CA 1
ATOM 649 C C . PHE A 1 85 ? -8.192 3.808 8.788 1.00 97.44 85 PHE A C 1
ATOM 651 O O . PHE A 1 85 ? -8.182 4.784 8.037 1.00 97.44 85 PHE A O 1
ATOM 658 N N . LYS A 1 86 ? -8.089 3.920 10.113 1.00 96.81 86 LYS A N 1
ATOM 659 C CA . LYS A 1 86 ? -7.881 5.178 10.833 1.00 96.81 86 LYS A CA 1
ATOM 660 C C . LYS A 1 86 ? -6.401 5.540 10.917 1.00 96.81 86 LYS A C 1
ATOM 662 O O . LYS A 1 86 ? -6.071 6.711 11.055 1.00 96.81 86 LYS A O 1
ATOM 667 N N . VAL A 1 87 ? -5.518 4.541 10.834 1.00 97.62 87 VAL A N 1
ATOM 668 C CA . VAL A 1 87 ? -4.061 4.707 10.915 1.00 97.62 87 VAL A CA 1
ATOM 669 C C . VAL A 1 87 ? -3.379 3.827 9.871 1.00 97.62 87 VAL A C 1
ATOM 671 O O . VAL A 1 87 ? -3.639 2.627 9.805 1.00 97.62 87 VAL A O 1
ATOM 674 N N . ILE A 1 88 ? -2.485 4.422 9.083 1.00 98.06 88 ILE A N 1
ATOM 675 C CA . ILE A 1 88 ? -1.592 3.733 8.146 1.00 98.06 88 ILE A CA 1
ATOM 676 C C . ILE A 1 88 ? -0.205 4.360 8.322 1.00 98.06 88 ILE A C 1
ATOM 678 O O . ILE A 1 88 ? -0.015 5.519 7.961 1.00 98.06 88 ILE A O 1
ATOM 682 N N . LEU A 1 89 ? 0.750 3.629 8.905 1.00 98.31 89 LEU A N 1
ATOM 683 C CA . LEU A 1 89 ? 2.111 4.127 9.152 1.00 98.31 89 LEU A CA 1
ATOM 684 C C . LEU A 1 89 ? 3.170 3.114 8.715 1.00 98.31 89 LEU A C 1
ATOM 686 O O . LEU A 1 89 ? 3.223 1.998 9.224 1.00 98.31 89 LEU A O 1
ATOM 690 N N . GLY A 1 90 ? 4.041 3.515 7.796 1.00 97.31 90 GLY A N 1
ATOM 691 C CA . GLY A 1 90 ? 5.158 2.703 7.324 1.00 97.31 90 GLY A CA 1
ATOM 692 C C . GLY A 1 90 ? 5.864 3.352 6.139 1.00 97.31 90 GLY A C 1
ATOM 693 O O . GLY A 1 90 ? 5.684 4.541 5.879 1.00 97.31 90 GLY A O 1
ATOM 694 N N . GLY A 1 91 ? 6.677 2.578 5.424 1.00 96.44 91 GLY A N 1
ATOM 695 C CA . GLY A 1 91 ? 7.362 3.031 4.212 1.00 96.44 91 GLY A CA 1
ATOM 696 C C . GLY A 1 91 ? 6.552 2.810 2.928 1.00 96.44 91 GLY A C 1
ATOM 697 O O . GLY A 1 91 ? 5.382 2.426 2.955 1.00 96.44 91 GLY A O 1
ATOM 698 N N . GLY A 1 92 ? 7.217 2.950 1.776 1.00 95.00 92 GLY A N 1
ATOM 699 C CA . GLY A 1 92 ? 6.657 2.577 0.465 1.00 95.00 92 GLY A CA 1
ATOM 700 C C . GLY A 1 92 ? 5.820 3.654 -0.218 1.00 95.00 92 GLY A C 1
ATOM 701 O O . GLY A 1 92 ? 5.027 3.347 -1.100 1.00 95.00 92 GLY A O 1
ATOM 702 N N . TRP A 1 93 ? 5.991 4.913 0.177 1.00 93.00 93 TRP A N 1
ATOM 703 C CA . TRP A 1 93 ? 5.286 6.066 -0.389 1.00 93.00 93 TRP A CA 1
ATOM 704 C C . TRP A 1 93 ? 5.389 6.163 -1.924 1.00 93.00 93 TRP A C 1
ATOM 706 O O . TRP A 1 93 ? 4.438 6.581 -2.578 1.00 93.00 93 TRP A O 1
ATOM 716 N N . ASN A 1 94 ? 6.496 5.704 -2.515 1.00 94.06 94 ASN A N 1
ATOM 717 C CA . ASN A 1 94 ? 6.698 5.663 -3.963 1.00 94.06 94 ASN A CA 1
ATOM 718 C C . ASN A 1 94 ? 5.640 4.814 -4.691 1.00 94.06 94 ASN A C 1
ATOM 720 O O . ASN A 1 94 ? 5.292 5.135 -5.823 1.00 94.06 94 ASN A O 1
ATOM 724 N N . ALA A 1 95 ? 5.079 3.777 -4.057 1.00 96.75 95 ALA A N 1
ATOM 725 C CA . ALA A 1 95 ? 4.024 2.950 -4.652 1.00 96.75 95 ALA A CA 1
ATOM 726 C C . ALA A 1 95 ? 2.695 3.705 -4.870 1.00 96.75 95 ALA A C 1
ATOM 728 O O . ALA A 1 95 ? 1.826 3.248 -5.617 1.00 96.75 95 ALA A O 1
ATOM 729 N N . PHE A 1 96 ? 2.543 4.867 -4.230 1.00 96.81 96 PHE A N 1
ATOM 730 C CA . PHE A 1 96 ? 1.323 5.670 -4.235 1.00 96.81 96 PHE A CA 1
ATOM 731 C C . PHE A 1 96 ? 1.420 6.921 -5.115 1.00 96.81 96 PHE A C 1
ATOM 733 O O . PHE A 1 96 ? 0.414 7.603 -5.285 1.00 96.81 96 PHE A O 1
ATOM 740 N N . LEU A 1 97 ? 2.593 7.221 -5.678 1.00 95.38 97 LEU A N 1
ATOM 741 C CA . LEU A 1 97 ? 2.819 8.417 -6.489 1.00 95.38 97 LEU A CA 1
ATOM 742 C C . LEU A 1 97 ? 3.042 8.089 -7.968 1.00 95.38 97 LEU A C 1
ATOM 744 O O . LEU A 1 97 ? 3.647 7.053 -8.282 1.00 95.38 97 LEU A O 1
ATOM 748 N N . PRO A 1 98 ? 2.632 8.991 -8.877 1.00 94.88 98 PRO A N 1
ATOM 749 C CA . PRO A 1 98 ? 2.883 8.830 -10.298 1.00 94.88 98 PRO A CA 1
ATOM 750 C C . PRO A 1 98 ? 4.375 8.978 -10.600 1.00 94.88 98 PRO A C 1
ATOM 752 O O . PRO A 1 98 ? 5.078 9.783 -9.993 1.00 94.88 98 PRO A O 1
ATOM 755 N N . ASN A 1 99 ? 4.870 8.201 -11.559 1.00 91.69 99 ASN A N 1
ATOM 756 C CA . ASN A 1 99 ? 6.236 8.316 -12.055 1.00 91.69 99 ASN A CA 1
ATOM 757 C C . ASN A 1 99 ? 6.363 9.548 -12.968 1.00 91.69 99 ASN A C 1
ATOM 759 O O . ASN A 1 99 ? 6.321 9.437 -14.194 1.00 91.69 99 ASN A O 1
ATOM 763 N N . ILE A 1 100 ? 6.475 10.725 -12.353 1.00 86.06 100 ILE A N 1
ATOM 764 C CA . ILE A 1 100 ? 6.731 12.010 -13.012 1.00 86.06 100 ILE A CA 1
ATOM 765 C C . ILE A 1 100 ? 8.051 12.605 -12.518 1.00 86.06 100 ILE A C 1
ATOM 767 O O . ILE A 1 100 ? 8.569 12.229 -11.466 1.00 86.06 100 ILE A O 1
ATOM 771 N N . THR A 1 101 ? 8.599 13.549 -13.280 1.00 77.25 101 THR A N 1
ATOM 772 C CA . THR A 1 101 ? 9.740 14.351 -12.833 1.00 77.25 101 THR A CA 1
ATOM 773 C C . THR A 1 101 ? 9.278 15.294 -11.724 1.00 77.25 101 THR A C 1
ATOM 775 O O . THR A 1 101 ? 8.403 16.126 -11.956 1.00 77.25 101 THR A O 1
ATOM 778 N N . HIS A 1 102 ? 9.855 15.160 -10.532 1.00 70.56 102 HIS A N 1
ATOM 779 C CA . HIS A 1 102 ? 9.636 16.073 -9.412 1.00 70.56 102 HIS A CA 1
ATOM 780 C C . HIS A 1 102 ? 10.798 17.066 -9.281 1.00 70.56 102 HIS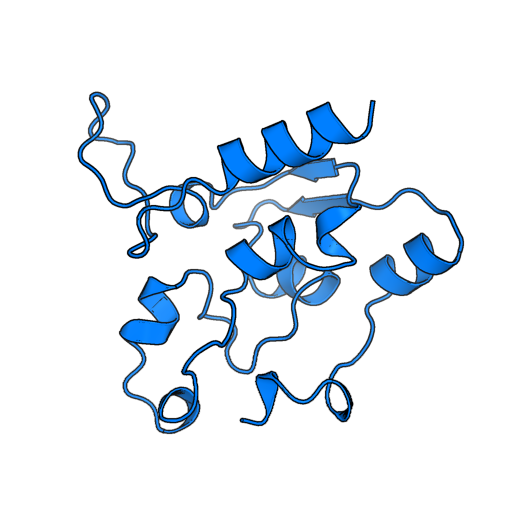 A C 1
ATOM 782 O O . HIS A 1 102 ? 11.917 16.772 -9.705 1.00 70.56 102 HIS A O 1
ATOM 788 N N . ASP A 1 103 ? 10.534 18.219 -8.658 1.00 75.44 103 ASP A N 1
ATOM 789 C CA . ASP A 1 103 ? 11.565 19.220 -8.336 1.00 75.44 103 ASP A CA 1
ATOM 790 C C . ASP A 1 103 ? 12.630 18.656 -7.379 1.00 75.44 103 ASP A C 1
ATOM 792 O O . ASP A 1 103 ? 13.800 19.028 -7.447 1.00 75.44 103 ASP A O 1
ATOM 796 N N . ASP A 1 104 ? 12.230 17.719 -6.513 1.00 74.25 104 ASP A N 1
ATOM 797 C CA . ASP A 1 104 ? 13.141 16.914 -5.706 1.00 74.25 104 ASP A CA 1
ATOM 798 C C . ASP A 1 104 ? 13.496 15.612 -6.457 1.00 74.25 104 ASP A C 1
ATOM 800 O O . ASP A 1 104 ? 12.634 14.741 -6.619 1.00 74.25 104 ASP A O 1
ATOM 804 N N . PRO A 1 105 ? 14.758 15.426 -6.887 1.00 70.62 105 PRO A N 1
ATOM 805 C CA . PRO A 1 105 ? 15.182 14.254 -7.652 1.00 70.62 105 PRO A CA 1
ATOM 806 C C . PRO A 1 105 ? 15.175 12.958 -6.830 1.00 70.62 105 PRO A C 1
ATOM 808 O O . PRO A 1 105 ? 15.255 11.869 -7.401 1.00 70.62 105 PRO A O 1
ATOM 811 N N . THR A 1 106 ? 15.090 13.049 -5.499 1.00 72.75 106 THR A N 1
ATOM 812 C CA . THR A 1 106 ? 14.942 11.881 -4.622 1.00 72.75 106 THR A CA 1
ATOM 813 C C . THR A 1 106 ? 13.508 11.362 -4.600 1.00 72.75 106 THR A C 1
ATOM 815 O O . THR A 1 106 ? 13.274 10.215 -4.203 1.00 72.75 106 THR A O 1
ATOM 818 N N . MET A 1 107 ? 12.554 12.166 -5.088 1.00 71.31 107 MET A N 1
ATOM 819 C CA . MET A 1 107 ? 11.160 11.783 -5.184 1.00 71.31 107 MET A CA 1
ATOM 820 C C . MET A 1 107 ? 10.814 11.202 -6.543 1.00 71.31 107 MET A C 1
ATOM 822 O O . MET A 1 107 ? 10.600 11.916 -7.516 1.00 71.31 107 MET A O 1
ATOM 826 N N . LYS A 1 108 ? 10.714 9.871 -6.595 1.00 84.19 108 LYS A N 1
ATOM 827 C CA . LYS A 1 108 ? 10.289 9.142 -7.788 1.00 84.19 108 LYS A CA 1
ATOM 828 C C . LYS A 1 108 ? 9.130 8.208 -7.467 1.00 84.19 108 LYS A C 1
ATOM 830 O O . LYS A 1 108 ? 9.296 7.229 -6.737 1.00 84.19 108 LYS A O 1
ATOM 835 N N . GLY A 1 109 ? 7.964 8.505 -8.033 1.00 91.38 109 GLY A N 1
ATOM 836 C CA . GLY A 1 109 ? 6.811 7.614 -7.988 1.00 91.38 109 GLY A CA 1
ATOM 837 C C . GLY A 1 109 ? 7.032 6.340 -8.803 1.00 91.38 109 GLY A C 1
ATOM 838 O O . GLY A 1 109 ? 7.768 6.323 -9.790 1.00 91.38 109 GLY A O 1
ATOM 839 N N . GLY A 1 110 ? 6.412 5.249 -8.364 1.00 93.81 110 GLY A N 1
ATOM 840 C CA . GLY A 1 110 ? 6.469 3.940 -9.012 1.00 93.81 110 GLY A CA 1
ATOM 841 C C . GLY A 1 110 ? 5.276 3.655 -9.923 1.00 93.81 110 GLY A C 1
ATOM 842 O O . GLY A 1 110 ? 5.303 2.665 -10.650 1.00 93.81 110 GLY A O 1
ATOM 843 N N . ARG A 1 111 ? 4.233 4.495 -9.893 1.00 96.06 111 ARG A N 1
ATOM 844 C CA . ARG A 1 111 ? 3.004 4.246 -10.650 1.00 96.06 111 ARG A CA 1
ATOM 845 C C . ARG A 1 111 ? 3.112 4.700 -12.097 1.00 96.06 111 ARG A C 1
ATOM 847 O O . ARG A 1 111 ? 3.697 5.742 -12.390 1.00 96.06 111 ARG A O 1
ATOM 854 N N . SER A 1 112 ? 2.498 3.949 -13.005 1.00 95.31 112 SER A N 1
ATOM 855 C CA . SER A 1 112 ? 2.520 4.238 -14.449 1.00 95.31 112 SER A CA 1
ATOM 856 C C . SER A 1 112 ? 1.167 4.646 -15.027 1.00 95.31 112 SER A C 1
ATOM 858 O O . SER A 1 112 ? 1.029 4.824 -16.235 1.00 95.31 112 SER A O 1
ATOM 860 N N . ASP A 1 113 ? 0.159 4.771 -14.173 1.00 94.81 113 ASP A N 1
ATOM 861 C CA . ASP A 1 113 ? -1.201 5.189 -14.508 1.00 94.81 113 ASP A CA 1
ATOM 862 C C . ASP A 1 113 ? -1.449 6.688 -14.273 1.00 94.81 113 ASP A C 1
ATOM 864 O O . ASP A 1 113 ? -2.558 7.168 -14.492 1.00 94.81 113 ASP A O 1
ATOM 868 N N . GLY A 1 114 ? -0.424 7.434 -13.845 1.00 94.38 114 GLY A N 1
ATOM 869 C CA . GLY A 1 114 ? -0.511 8.874 -13.596 1.00 94.38 114 GLY A CA 1
ATOM 870 C C . GLY A 1 114 ? -1.285 9.248 -12.328 1.00 94.38 114 GLY A C 1
ATOM 871 O O . GLY A 1 114 ? -1.566 10.429 -12.127 1.00 94.38 114 GLY A O 1
ATOM 872 N N . ARG A 1 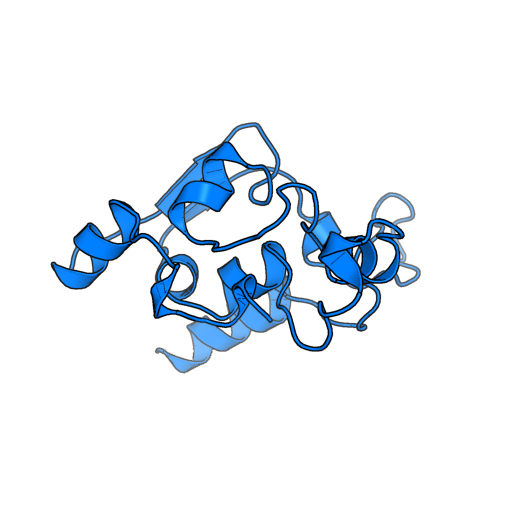115 ? -1.621 8.279 -11.468 1.00 95.56 115 ARG A N 1
ATOM 873 C CA . ARG A 1 115 ? -2.417 8.514 -10.259 1.00 95.56 115 ARG A CA 1
ATOM 874 C C . ARG A 1 115 ? -1.556 8.874 -9.056 1.00 95.56 115 ARG A C 1
ATOM 876 O O . ARG A 1 115 ? -0.532 8.245 -8.801 1.00 95.56 115 ARG A O 1
ATOM 883 N N . ASP A 1 116 ? -2.027 9.850 -8.286 1.00 95.75 116 ASP A N 1
ATOM 884 C CA . ASP A 1 116 ? -1.523 10.174 -6.950 1.00 95.75 116 ASP A CA 1
ATOM 885 C C . ASP A 1 116 ? -2.530 9.664 -5.914 1.00 95.75 116 ASP A C 1
ATOM 887 O O . ASP A 1 116 ? -3.498 10.340 -5.553 1.00 95.75 116 ASP A O 1
ATOM 891 N N . LEU A 1 117 ? -2.297 8.442 -5.441 1.00 97.31 117 LEU A N 1
ATOM 892 C CA . LEU A 1 117 ? -3.185 7.766 -4.503 1.00 97.31 117 LEU A CA 1
ATOM 893 C C . LEU A 1 117 ? -3.189 8.428 -3.116 1.00 97.31 117 LEU A C 1
ATOM 895 O O . LEU A 1 117 ? -4.156 8.280 -2.370 1.00 97.31 117 LEU A O 1
ATOM 899 N N . ILE A 1 118 ? -2.139 9.181 -2.764 1.00 95.06 118 ILE A N 1
ATOM 900 C CA . ILE A 1 118 ? -2.091 9.937 -1.506 1.00 95.06 118 ILE A CA 1
ATOM 901 C C . ILE A 1 118 ? -3.103 11.083 -1.564 1.00 95.06 118 ILE A C 1
ATOM 903 O O . ILE A 1 118 ? -3.838 11.316 -0.603 1.00 95.06 118 ILE A O 1
ATOM 907 N N . GLN A 1 119 ? -3.160 11.800 -2.686 1.00 95.25 119 GLN A N 1
ATOM 908 C CA . GLN A 1 119 ? -4.131 12.877 -2.879 1.00 95.25 119 GLN A CA 1
ATOM 909 C C . GLN A 1 119 ? -5.553 12.344 -3.020 1.00 95.25 119 GLN A C 1
ATOM 911 O O . GLN A 1 119 ? -6.479 12.922 -2.451 1.00 95.25 119 GLN A O 1
ATOM 916 N N . GLU A 1 120 ? -5.735 11.228 -3.725 1.00 96.00 120 GLU A N 1
ATOM 917 C CA . GLU A 1 120 ? -7.035 10.559 -3.805 1.00 96.00 120 GLU A CA 1
ATOM 918 C C . GLU A 1 120 ? -7.549 10.153 -2.416 1.00 96.00 120 GLU A C 1
ATOM 920 O O . GLU A 1 120 ? -8.701 10.438 -2.089 1.00 96.00 120 GLU A O 1
ATOM 925 N N . TRP A 1 121 ? -6.683 9.595 -1.561 1.00 95.00 121 TRP A N 1
ATOM 926 C CA . TRP A 1 121 ? -7.024 9.274 -0.174 1.00 95.00 121 TRP A CA 1
ATOM 927 C C . TRP A 1 121 ? -7.461 10.496 0.629 1.00 95.00 121 TRP A C 1
ATOM 929 O O . TRP A 1 121 ? -8.492 10.465 1.292 1.00 95.00 121 TRP A O 1
ATOM 939 N N . LYS A 1 122 ? -6.694 11.593 0.575 1.00 94.88 122 LYS A N 1
ATOM 940 C CA . LYS A 1 122 ? -7.025 12.829 1.305 1.00 94.88 122 LYS A CA 1
ATOM 941 C C . LYS A 1 122 ? -8.404 13.352 0.912 1.00 94.88 122 LYS A C 1
ATOM 943 O O . LYS A 1 122 ? -9.251 13.544 1.784 1.00 94.88 122 LYS A O 1
ATOM 948 N N . ARG A 1 123 ? -8.663 13.465 -0.394 1.00 94.81 123 ARG A N 1
ATOM 949 C CA . ARG A 1 123 ? -9.969 13.894 -0.922 1.00 94.81 123 ARG A CA 1
ATOM 950 C C . ARG A 1 123 ? -11.091 12.961 -0.483 1.00 94.81 123 ARG A C 1
ATOM 952 O O . ARG A 1 123 ? -12.173 13.420 -0.130 1.00 94.81 123 ARG A O 1
ATOM 959 N N . SER A 1 124 ? -10.844 11.649 -0.458 1.00 91.06 124 SER A N 1
ATOM 960 C CA . SER A 1 124 ? -11.855 10.690 -0.012 1.00 91.06 124 SER A CA 1
ATOM 961 C C . SER A 1 124 ? -12.216 10.856 1.469 1.00 91.06 124 SER A C 1
ATOM 963 O O . SER A 1 124 ? -13.279 10.398 1.864 1.00 91.06 124 SER A O 1
ATOM 965 N N . LYS A 1 125 ? -11.347 11.447 2.305 1.00 90.12 125 LYS A N 1
ATOM 966 C CA . LYS A 1 125 ? -11.634 11.721 3.727 1.00 90.12 125 LYS A CA 1
ATOM 967 C C . LYS A 1 125 ? -12.295 13.067 3.955 1.00 90.12 125 LYS A C 1
ATOM 969 O O . LYS A 1 125 ? -13.121 13.169 4.853 1.00 90.12 125 LYS A O 1
ATOM 974 N N . GLU A 1 126 ? -11.966 14.063 3.143 1.00 89.25 126 GLU A N 1
ATOM 975 C CA . GLU A 1 126 ? -12.633 15.367 3.179 1.00 89.25 126 GLU A CA 1
ATOM 976 C C . GLU A 1 126 ? -14.128 15.231 2.870 1.00 89.25 126 GLU A C 1
ATOM 978 O O . GLU A 1 126 ? -14.942 15.814 3.571 1.00 89.25 126 GLU A O 1
ATOM 983 N N . ASN A 1 127 ? -14.490 14.373 1.912 1.00 74.00 127 ASN A N 1
ATOM 984 C CA . ASN A 1 127 ? -15.883 14.132 1.512 1.00 74.00 127 ASN A CA 1
ATOM 985 C C . ASN A 1 127 ? -16.713 13.294 2.511 1.00 74.00 127 ASN A C 1
ATOM 987 O O . ASN A 1 127 ? -17.875 13.002 2.232 1.00 74.00 127 ASN A O 1
ATOM 991 N N . ILE A 1 128 ? -16.121 12.839 3.621 1.00 67.56 128 ILE A N 1
ATOM 992 C CA . ILE A 1 128 ? -16.812 12.070 4.675 1.00 67.56 128 ILE A CA 1
ATOM 993 C C . ILE A 1 128 ? -17.226 12.982 5.850 1.00 67.56 128 ILE A C 1
ATOM 995 O O . ILE A 1 128 ? -18.036 12.563 6.678 1.00 67.56 128 ILE A O 1
ATOM 999 N N . ASN A 1 129 ? -16.702 14.214 5.907 1.00 45.06 129 ASN A N 1
ATOM 1000 C CA . ASN A 1 129 ? -17.071 15.242 6.889 1.00 45.06 129 ASN A CA 1
ATOM 1001 C C . ASN A 1 129 ? -18.176 16.158 6.355 1.00 45.06 129 ASN A C 1
ATOM 1003 O O . ASN A 1 129 ? -18.974 16.628 7.195 1.00 45.06 129 ASN A O 1
#

Organism: NCBI:txid1464854